Protein AF-A0AAJ1EY39-F1 (afdb_monomer)

Secondary structure (DSSP, 8-state):
--------------------------HHHHHHHHHHHHHHHTT--HHHHHHHHHHHHH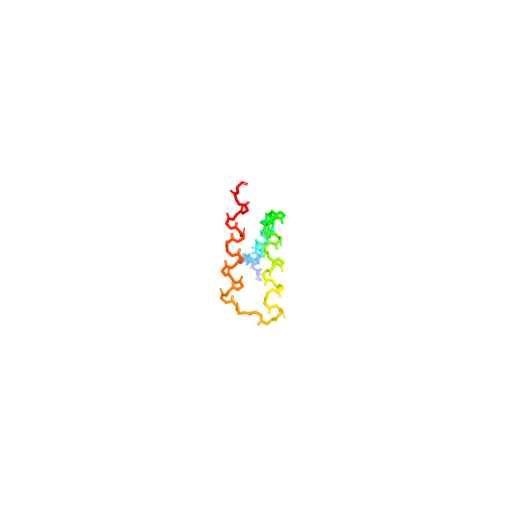HTT-

pLDDT: mean 74.51, std 19.82, range [38.16, 96.06]

Organism: NCBI:txid2919576

Nearest PDB structures (foldseek):
  8bqs-assembly1_BD  TM=5.295E-01  e=8.014E+00  Tetrahymena thermophila SB210
  7tgh-assembly1_T5  TM=5.176E-01  e=9.144E+00  Tetrahymena thermophila

Radius of gyration: 23.59 Å; Cα contacts (8 Å, |Δi|>4): 24; chains: 1; bounding box: 63×31×55 Å

Sequence (62 aa):
MKVKMLILGMSMIVGANFAPVSAALDSCSLSCMQKHNYCVESGGNEAVCEREYKACRAGCVQ

Structure (mmCIF, N/CA/C/O backbone):
data_AF-A0AAJ1EY39-F1
#
_entry.id   AF-A0AAJ1EY39-F1
#
loop_
_atom_site.group_PDB
_atom_site.id
_atom_site.type_symbol
_atom_site.label_atom_id
_atom_site.label_alt_id
_atom_site.label_comp_id
_atom_site.label_asym_id
_atom_site.label_entity_id
_atom_site.label_seq_id
_atom_site.pdbx_PDB_ins_code
_atom_site.Cartn_x
_atom_site.Cartn_y
_atom_site.Cartn_z
_atom_site.occupancy
_atom_site.B_iso_or_equiv
_atom_site.auth_seq_id
_atom_site.auth_comp_id
_atom_site.auth_asym_id
_atom_site.auth_atom_id
_atom_site.pdbx_PDB_model_num
ATOM 1 N N . MET A 1 1 ? 49.607 -19.913 38.507 1.00 38.16 1 MET A N 1
ATOM 2 C CA . MET A 1 1 ? 48.727 -20.606 37.538 1.00 38.16 1 MET A CA 1
ATOM 3 C C . MET A 1 1 ? 48.129 -19.554 36.616 1.00 38.16 1 MET A C 1
ATOM 5 O O . MET A 1 1 ? 47.646 -18.542 37.099 1.00 38.16 1 MET A O 1
ATOM 9 N N . LYS A 1 2 ? 48.305 -19.725 35.305 1.00 45.66 2 LYS A N 1
ATOM 10 C CA . LYS A 1 2 ? 48.098 -18.716 34.257 1.00 45.66 2 LYS A CA 1
ATOM 11 C C . LYS A 1 2 ? 46.719 -18.972 33.641 1.00 45.66 2 LYS A C 1
ATOM 13 O O . LYS A 1 2 ? 46.552 -19.981 32.959 1.00 45.66 2 LYS A O 1
ATOM 18 N N . VAL A 1 3 ? 45.725 -18.140 33.958 1.00 54.38 3 VAL A N 1
ATOM 19 C CA . VAL A 1 3 ? 44.356 -18.305 33.444 1.00 54.38 3 VAL A CA 1
ATOM 20 C C . VAL A 1 3 ? 44.390 -18.019 31.942 1.00 54.38 3 VAL A C 1
ATOM 22 O O . VAL A 1 3 ? 44.663 -16.899 31.517 1.00 54.38 3 VAL A O 1
ATOM 25 N N . LYS A 1 4 ? 44.218 -19.071 31.135 1.00 48.84 4 LYS A N 1
ATOM 26 C CA . LYS A 1 4 ? 44.144 -19.002 29.673 1.00 48.84 4 LYS A CA 1
ATOM 27 C C . LYS A 1 4 ? 42.874 -18.246 29.282 1.00 48.84 4 LYS A C 1
ATOM 29 O O . LYS A 1 4 ? 41.773 -18.741 29.487 1.00 48.84 4 LYS A O 1
ATOM 34 N N . MET A 1 5 ? 43.058 -17.063 28.710 1.00 56.53 5 MET A N 1
ATOM 35 C CA . MET A 1 5 ? 42.018 -16.264 28.076 1.00 56.53 5 MET A CA 1
ATOM 36 C C . MET A 1 5 ? 41.895 -16.702 26.614 1.00 56.53 5 MET A C 1
ATOM 38 O O . MET A 1 5 ? 42.676 -16.279 25.772 1.00 56.53 5 MET A O 1
ATOM 42 N N . LEU A 1 6 ? 40.971 -17.622 26.355 1.00 53.84 6 LEU A N 1
ATOM 43 C CA . LEU A 1 6 ? 40.554 -18.182 25.063 1.00 53.84 6 LEU A CA 1
ATOM 44 C C . LEU A 1 6 ? 39.116 -18.665 25.363 1.00 53.84 6 LEU A C 1
ATOM 46 O O . LEU A 1 6 ? 38.943 -19.406 26.322 1.00 53.84 6 LEU A O 1
ATOM 50 N N . ILE A 1 7 ? 38.035 -18.303 24.675 1.00 59.50 7 ILE A N 1
ATOM 51 C CA . ILE A 1 7 ? 37.866 -18.249 23.228 1.00 59.50 7 ILE A CA 1
ATOM 52 C C . ILE A 1 7 ? 36.408 -17.818 22.932 1.00 59.50 7 ILE A C 1
ATOM 54 O O . ILE A 1 7 ? 35.518 -18.153 23.704 1.00 59.50 7 ILE A O 1
ATOM 58 N N . LEU A 1 8 ? 36.219 -17.149 21.787 1.00 55.31 8 LEU A N 1
ATOM 59 C CA . LEU A 1 8 ? 35.008 -17.053 20.948 1.00 55.31 8 LEU A CA 1
ATOM 60 C C . LEU A 1 8 ? 33.731 -16.509 21.617 1.00 55.31 8 LEU A C 1
ATOM 62 O O . LEU A 1 8 ? 33.154 -17.088 22.520 1.00 55.31 8 LEU A O 1
ATOM 66 N N . GLY A 1 9 ? 33.191 -15.389 21.157 1.00 57.06 9 GLY A N 1
ATOM 67 C CA . GLY A 1 9 ? 32.716 -15.272 19.783 1.00 57.06 9 GLY A CA 1
ATOM 68 C C . GLY A 1 9 ? 31.194 -15.311 19.818 1.00 57.06 9 GLY A C 1
ATOM 69 O O . GLY A 1 9 ? 30.590 -16.309 19.450 1.00 57.06 9 GLY A O 1
ATOM 70 N N . MET A 1 10 ? 30.579 -14.226 20.289 1.00 53.78 10 MET A N 1
ATOM 71 C CA . MET A 1 10 ? 29.152 -14.006 20.091 1.00 53.78 10 MET A CA 1
ATOM 72 C C . MET A 1 10 ? 29.022 -12.922 19.030 1.00 53.78 10 MET A C 1
ATOM 74 O O . MET A 1 10 ? 29.104 -11.724 19.300 1.00 53.78 10 MET A O 1
ATOM 78 N N . SER A 1 11 ? 28.904 -13.394 17.795 1.00 59.00 11 SER A N 1
ATOM 79 C CA . SER A 1 11 ? 28.496 -12.634 16.628 1.00 59.00 11 SER A CA 1
ATOM 80 C C . SER A 1 11 ? 27.203 -11.878 16.925 1.00 59.00 11 SER A C 1
ATOM 82 O O . SER A 1 11 ? 26.113 -12.397 16.716 1.00 59.00 11 SER A O 1
ATOM 84 N N . MET A 1 12 ? 27.305 -10.623 17.349 1.00 53.34 12 MET A N 1
ATOM 85 C CA . MET A 1 12 ? 26.250 -9.650 17.087 1.00 53.34 12 MET A CA 1
ATOM 86 C C . MET A 1 12 ? 26.529 -9.032 15.723 1.00 53.34 12 MET A C 1
ATOM 88 O O . MET A 1 12 ? 26.779 -7.840 15.580 1.00 53.34 12 MET A O 1
ATOM 92 N N . ILE A 1 13 ? 26.475 -9.885 14.696 1.00 62.16 13 ILE A N 1
ATOM 93 C CA . ILE A 1 13 ? 26.097 -9.427 13.369 1.00 62.16 13 ILE A CA 1
ATOM 94 C C . ILE A 1 13 ? 24.610 -9.113 13.518 1.00 62.16 13 ILE A C 1
ATOM 96 O O . ILE A 1 13 ? 23.747 -9.925 13.195 1.00 62.16 13 ILE A O 1
ATOM 100 N N . VAL A 1 14 ? 24.303 -7.917 14.027 1.00 54.56 14 VAL A N 1
ATOM 101 C CA . VAL A 1 14 ? 23.073 -7.228 13.647 1.00 54.56 14 VAL A CA 1
ATOM 102 C C . VAL A 1 14 ? 23.290 -6.854 12.187 1.00 54.56 14 VAL A C 1
ATOM 104 O O . VAL A 1 14 ? 23.529 -5.711 11.817 1.00 54.56 14 VAL A O 1
ATOM 107 N N . GLY A 1 15 ? 23.249 -7.886 11.344 1.00 50.00 15 GLY A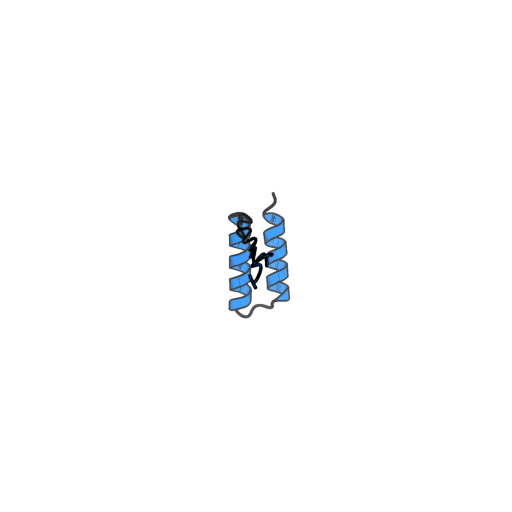 N 1
ATOM 108 C CA . GLY A 1 15 ? 22.897 -7.797 9.948 1.00 50.00 15 GLY A CA 1
ATOM 109 C C . GLY A 1 15 ? 21.430 -7.443 9.945 1.00 50.00 15 GLY A C 1
ATOM 110 O O . GLY A 1 15 ? 20.574 -8.242 9.574 1.00 50.00 15 GLY A O 1
ATOM 111 N N . ALA A 1 16 ? 21.141 -6.232 10.405 1.00 53.34 16 ALA A N 1
ATOM 112 C CA . ALA A 1 16 ? 20.027 -5.516 9.889 1.00 53.34 16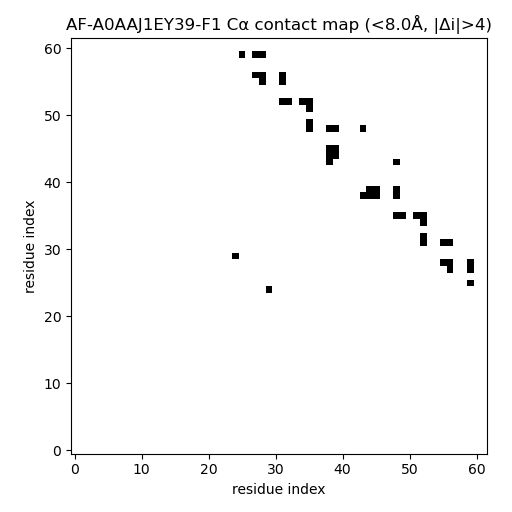 ALA A CA 1
ATOM 113 C C . ALA A 1 16 ? 20.319 -5.409 8.396 1.00 53.34 16 ALA A C 1
ATOM 115 O O . ALA A 1 16 ? 21.002 -4.515 7.901 1.00 53.34 16 ALA A O 1
ATOM 116 N N . ASN A 1 17 ? 19.781 -6.389 7.682 1.00 48.78 17 ASN A N 1
ATOM 117 C CA . ASN A 1 17 ? 19.169 -6.155 6.405 1.00 48.78 17 ASN A CA 1
ATOM 118 C C . ASN A 1 17 ? 18.095 -5.079 6.639 1.00 48.78 17 ASN A C 1
ATOM 120 O O . ASN A 1 17 ? 16.904 -5.323 6.501 1.00 48.78 17 ASN A O 1
ATOM 124 N N . PHE A 1 18 ? 18.530 -3.848 6.914 1.00 51.84 18 PHE A N 1
ATOM 125 C CA . PHE A 1 18 ? 18.009 -2.709 6.201 1.00 51.84 18 PHE A CA 1
ATOM 126 C C . PHE A 1 18 ? 18.450 -2.947 4.749 1.00 51.84 18 PHE A C 1
ATOM 128 O O . PHE A 1 18 ? 19.318 -2.270 4.210 1.00 51.84 18 PHE A O 1
ATOM 135 N N . ALA A 1 19 ? 17.860 -3.965 4.105 1.00 48.66 19 ALA A N 1
ATOM 136 C CA . ALA A 1 19 ? 17.489 -3.778 2.727 1.00 48.66 19 ALA A CA 1
ATOM 137 C C . ALA A 1 19 ? 16.734 -2.459 2.809 1.00 48.66 19 ALA A C 1
ATOM 139 O O . ALA A 1 19 ? 15.736 -2.396 3.544 1.00 48.66 19 ALA A O 1
ATOM 140 N N . PRO A 1 20 ? 17.264 -1.364 2.243 1.00 46.47 20 PRO A N 1
ATOM 141 C CA . PRO A 1 20 ? 16.439 -0.192 2.182 1.00 46.47 20 PRO A CA 1
ATOM 142 C C . PRO A 1 20 ? 15.168 -0.714 1.521 1.00 46.47 20 PRO A C 1
ATOM 144 O O . PRO A 1 20 ? 15.231 -1.434 0.517 1.00 46.47 20 PRO A O 1
ATOM 147 N N . VAL A 1 21 ? 14.004 -0.402 2.080 1.00 49.94 21 VAL A N 1
ATOM 148 C CA . VAL A 1 21 ? 12.754 -0.498 1.326 1.00 49.94 21 VAL A CA 1
ATOM 149 C C . VAL A 1 21 ? 12.808 0.592 0.238 1.00 49.94 21 VAL A C 1
ATOM 151 O O . VAL A 1 21 ? 11.917 1.400 0.069 1.00 49.94 21 VAL A O 1
ATOM 154 N N . SER A 1 22 ? 13.909 0.637 -0.510 1.00 47.25 22 SER A N 1
ATOM 155 C CA . SER A 1 22 ? 14.023 1.015 -1.895 1.00 47.25 22 SER A CA 1
ATOM 156 C C . SER A 1 22 ? 13.568 -0.189 -2.720 1.00 47.25 22 SER A C 1
ATOM 158 O O . SER A 1 22 ? 14.216 -0.587 -3.681 1.00 47.25 22 SER A O 1
ATOM 160 N N . ALA A 1 23 ? 12.398 -0.751 -2.398 1.00 50.59 23 ALA A N 1
ATOM 161 C CA . ALA A 1 23 ? 11.497 -0.989 -3.506 1.00 50.59 23 ALA A CA 1
ATOM 162 C C . ALA A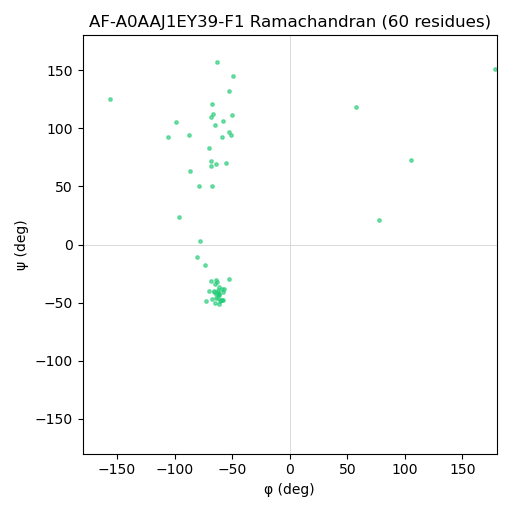 1 23 ? 11.322 0.411 -4.087 1.00 50.59 23 ALA A C 1
ATOM 164 O O . ALA A 1 23 ? 10.786 1.278 -3.401 1.00 50.59 23 ALA A O 1
ATOM 165 N N . ALA A 1 24 ? 11.931 0.688 -5.238 1.00 51.75 24 ALA A N 1
ATOM 166 C CA . ALA A 1 24 ? 11.661 1.911 -5.964 1.00 51.75 24 ALA A CA 1
ATOM 167 C C . ALA A 1 24 ? 10.140 1.954 -6.130 1.00 51.75 24 ALA A C 1
ATOM 169 O O . ALA A 1 24 ? 9.589 1.233 -6.962 1.00 51.75 24 ALA A O 1
ATOM 170 N N . LEU A 1 25 ? 9.441 2.675 -5.246 1.00 57.38 25 LEU A N 1
ATOM 171 C CA . LEU A 1 25 ? 8.035 2.943 -5.444 1.00 57.38 25 LEU A CA 1
ATOM 172 C C . LEU A 1 25 ? 8.030 3.793 -6.696 1.00 57.38 25 LEU A C 1
ATOM 174 O O . LEU A 1 25 ? 8.411 4.962 -6.664 1.00 57.38 25 LEU A O 1
ATOM 178 N N . ASP A 1 26 ? 7.666 3.157 -7.804 1.00 71.38 26 ASP A N 1
ATOM 179 C CA . ASP A 1 26 ? 7.377 3.863 -9.031 1.00 71.38 26 ASP A CA 1
ATOM 180 C C . ASP A 1 26 ? 6.412 5.014 -8.701 1.00 71.38 26 ASP A C 1
ATOM 182 O O . ASP A 1 26 ? 5.560 4.877 -7.810 1.00 71.38 26 ASP A O 1
ATOM 186 N N . SER A 1 27 ? 6.547 6.155 -9.382 1.00 82.31 27 SER A N 1
ATOM 187 C CA . SER A 1 27 ? 5.699 7.327 -9.110 1.00 82.31 27 SER A CA 1
ATOM 188 C C . SER A 1 27 ? 4.206 6.967 -9.154 1.00 82.31 27 SER A C 1
ATOM 190 O O . SER A 1 27 ? 3.412 7.515 -8.385 1.00 8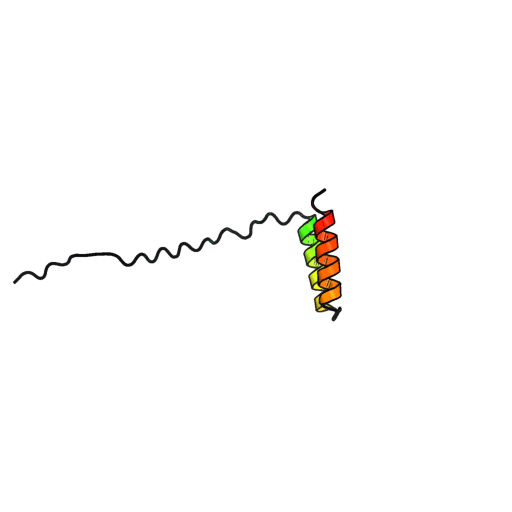2.31 27 SER A O 1
ATOM 192 N N . CYS A 1 28 ? 3.832 5.971 -9.965 1.00 86.06 28 CYS A N 1
ATOM 193 C CA . CYS A 1 28 ? 2.497 5.392 -9.986 1.00 86.06 28 CYS A CA 1
ATOM 194 C C . CYS A 1 28 ? 2.136 4.683 -8.669 1.00 86.06 28 CYS A C 1
ATOM 196 O O . CYS A 1 28 ? 1.107 4.983 -8.060 1.00 86.06 28 CYS A O 1
ATOM 198 N N . SER A 1 29 ? 3.004 3.797 -8.169 1.00 86.56 29 SER A N 1
ATOM 199 C CA . SER A 1 29 ? 2.781 3.078 -6.904 1.00 86.56 29 SER A CA 1
ATOM 200 C C . SER A 1 29 ? 2.672 4.031 -5.709 1.00 86.56 29 SER A C 1
ATOM 202 O O . SER A 1 29 ? 1.843 3.814 -4.822 1.00 86.56 29 SER A O 1
ATOM 204 N N . LEU A 1 30 ? 3.453 5.116 -5.704 1.00 88.38 30 LEU A N 1
ATOM 205 C CA . LEU A 1 30 ? 3.374 6.158 -4.679 1.00 88.38 30 LEU A CA 1
ATOM 206 C C . LEU A 1 30 ? 2.030 6.905 -4.724 1.00 88.38 30 LEU A C 1
ATOM 208 O O . LEU A 1 30 ? 1.451 7.203 -3.680 1.00 88.38 30 LEU A O 1
ATOM 212 N N . SER A 1 31 ? 1.507 7.188 -5.922 1.00 90.31 31 SER A N 1
ATOM 213 C CA . SER A 1 31 ? 0.192 7.819 -6.093 1.00 90.31 31 SER A CA 1
ATOM 214 C C . SER A 1 31 ? -0.944 6.908 -5.610 1.00 90.31 31 SER A C 1
ATOM 216 O O . SER A 1 31 ? -1.849 7.357 -4.903 1.00 90.31 31 SER A O 1
ATOM 218 N N . CYS A 1 32 ? -0.860 5.604 -5.896 1.00 93.19 32 CYS A N 1
ATOM 219 C CA . CYS A 1 32 ? -1.814 4.613 -5.393 1.00 93.19 32 CYS A CA 1
ATOM 220 C C . CYS A 1 32 ? -1.819 4.534 -3.863 1.00 93.19 32 CYS A C 1
ATOM 222 O O . CYS A 1 32 ? -2.884 4.473 -3.250 1.00 93.19 32 CYS A O 1
ATOM 224 N N . MET A 1 33 ? -0.638 4.567 -3.242 1.00 91.81 33 MET A N 1
ATOM 225 C CA . MET A 1 33 ? -0.506 4.577 -1.786 1.00 91.81 33 MET A CA 1
ATOM 226 C C . MET A 1 33 ? -1.114 5.845 -1.169 1.00 91.81 33 MET A C 1
ATOM 228 O O . MET A 1 33 ? -1.835 5.756 -0.182 1.00 91.81 33 MET A O 1
ATOM 232 N N . GLN A 1 34 ? -0.891 7.020 -1.766 1.00 93.69 34 GLN A N 1
ATOM 233 C CA . GLN A 1 34 ? -1.497 8.268 -1.282 1.00 93.69 34 GLN A CA 1
ATOM 234 C C . GLN A 1 34 ? -3.027 8.232 -1.346 1.00 93.69 34 GLN A C 1
ATOM 236 O O . GLN A 1 34 ? -3.689 8.630 -0.390 1.00 93.69 34 GLN A O 1
ATOM 241 N N . LYS A 1 35 ? -3.602 7.702 -2.436 1.00 92.19 35 LYS A N 1
ATOM 242 C CA . LYS A 1 35 ? -5.058 7.514 -2.542 1.00 92.19 35 LYS A CA 1
ATOM 243 C C . LYS A 1 35 ? -5.599 6.548 -1.492 1.00 92.19 35 LYS A C 1
ATOM 245 O O . LYS A 1 35 ? -6.670 6.791 -0.944 1.00 92.19 35 LYS A O 1
ATOM 250 N N . HIS A 1 36 ? -4.864 5.473 -1.213 1.00 94.44 36 HIS A N 1
ATOM 251 C CA . HIS A 1 36 ? -5.224 4.524 -0.167 1.00 94.44 36 HIS A CA 1
ATOM 252 C C . HIS A 1 36 ? -5.253 5.190 1.212 1.00 94.44 36 HIS A C 1
ATOM 254 O O . HIS A 1 36 ? -6.273 5.117 1.891 1.00 94.44 36 HIS A O 1
ATOM 260 N N . ASN A 1 37 ? -4.182 5.902 1.579 1.00 94.12 37 ASN A N 1
ATOM 261 C CA . ASN A 1 37 ? -4.096 6.611 2.856 1.00 94.12 37 ASN A CA 1
ATOM 262 C C . ASN A 1 37 ? -5.230 7.626 3.002 1.00 94.12 37 ASN A C 1
ATOM 264 O O . ASN A 1 37 ? -5.964 7.572 3.979 1.00 94.12 37 ASN A O 1
ATOM 268 N N . TYR A 1 38 ? -5.472 8.450 1.978 1.00 95.88 38 TYR A N 1
ATOM 269 C CA . TYR A 1 38 ? -6.580 9.405 1.994 1.00 95.88 38 TYR A CA 1
ATOM 270 C C . TYR A 1 38 ? -7.949 8.730 2.191 1.00 95.88 38 TYR A C 1
ATOM 272 O O . TYR A 1 38 ? -8.789 9.238 2.935 1.00 95.88 38 TYR A O 1
ATOM 280 N N . CYS A 1 39 ? -8.178 7.582 1.544 1.00 95.75 39 CYS A N 1
ATOM 281 C CA . CYS A 1 39 ? -9.411 6.807 1.684 1.00 95.75 39 CYS A CA 1
ATOM 282 C C . CYS A 1 39 ? -9.613 6.322 3.126 1.00 95.75 39 CYS A C 1
ATOM 284 O O . CYS A 1 39 ? -10.698 6.495 3.678 1.00 95.75 39 CYS A O 1
ATOM 286 N N . VAL A 1 40 ? -8.566 5.774 3.750 1.00 95.50 40 VAL A N 1
ATOM 287 C CA . VAL A 1 40 ? -8.603 5.298 5.141 1.00 95.50 40 VAL A CA 1
ATOM 288 C C . V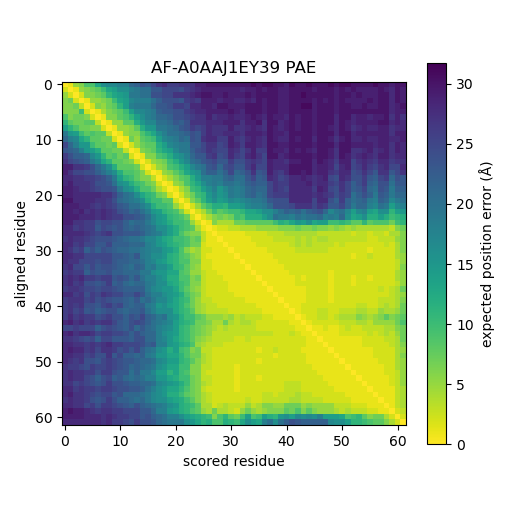AL A 1 40 ? -8.763 6.468 6.119 1.00 95.50 40 VAL A C 1
ATOM 290 O O . VAL A 1 40 ? -9.639 6.435 6.979 1.00 95.50 40 VAL A O 1
ATOM 293 N N . GLU A 1 41 ? -7.986 7.541 5.951 1.00 95.06 41 GLU A N 1
ATOM 294 C CA . GLU A 1 41 ? -8.017 8.731 6.815 1.00 95.06 41 GLU A CA 1
ATOM 295 C C . GLU A 1 41 ? -9.358 9.475 6.755 1.00 95.06 41 GLU A C 1
ATOM 297 O O . GLU A 1 41 ? -9.798 10.046 7.752 1.00 95.06 41 GLU A O 1
ATOM 302 N N . SER A 1 42 ? -10.051 9.422 5.615 1.00 94.56 42 SER A N 1
ATOM 303 C CA . SER A 1 42 ? -11.393 10.000 5.454 1.00 94.56 42 SER A CA 1
ATOM 304 C C . SER A 1 42 ? -12.507 9.140 6.074 1.00 94.56 42 SER A C 1
ATOM 306 O O . SER A 1 42 ? -13.683 9.478 5.941 1.00 94.56 42 SER A O 1
ATOM 308 N N . GLY A 1 43 ? -12.170 8.022 6.728 1.00 93.94 43 GLY A N 1
ATOM 309 C CA . GLY A 1 43 ? -13.139 7.079 7.293 1.00 93.94 43 GLY A CA 1
ATOM 310 C C . GLY A 1 43 ? -13.779 6.158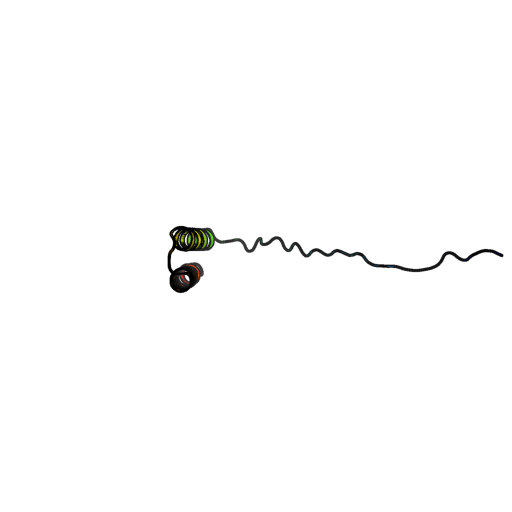 6.251 1.00 93.94 43 GLY A C 1
ATOM 311 O O . GLY A 1 43 ? -14.870 5.628 6.474 1.00 93.94 43 GLY A O 1
ATOM 312 N N . GLY A 1 44 ? -13.131 5.981 5.097 1.00 93.38 44 GLY A N 1
ATOM 313 C CA . GLY A 1 44 ? -13.547 5.024 4.080 1.00 93.38 44 GLY A CA 1
ATOM 314 C C . GLY A 1 44 ? -13.489 3.583 4.591 1.00 93.38 44 GLY A C 1
ATOM 315 O O . GLY A 1 44 ? -12.766 3.248 5.528 1.00 93.38 44 GLY A O 1
ATOM 316 N N . ASN A 1 45 ? -14.263 2.698 3.963 1.00 96.06 45 ASN A N 1
ATOM 317 C CA . ASN A 1 45 ? -14.230 1.280 4.302 1.00 96.06 45 ASN A CA 1
ATOM 318 C C . ASN A 1 45 ? -12.874 0.676 3.907 1.00 96.06 45 ASN A C 1
ATOM 320 O O . ASN A 1 45 ? -12.525 0.665 2.727 1.00 96.06 45 ASN A O 1
ATOM 324 N N . GLU A 1 46 ? -12.150 0.119 4.876 1.00 91.06 46 GLU A N 1
ATOM 325 C CA . GLU A 1 46 ? -10.789 -0.389 4.673 1.00 91.06 46 GLU A CA 1
ATOM 326 C C . GLU A 1 46 ? -10.697 -1.456 3.568 1.00 91.06 46 GLU A C 1
ATOM 328 O O . GLU A 1 46 ? -9.791 -1.408 2.737 1.00 91.06 46 GLU A O 1
ATOM 333 N N . ALA A 1 47 ? -11.688 -2.348 3.454 1.00 94.75 47 ALA A N 1
ATOM 334 C CA . ALA A 1 47 ? -11.718 -3.367 2.402 1.00 94.75 47 ALA A CA 1
ATOM 335 C C . ALA A 1 47 ? -11.936 -2.769 1.000 1.00 94.75 47 ALA A C 1
ATOM 337 O O . ALA A 1 47 ? -11.437 -3.305 0.005 1.00 94.75 47 ALA A O 1
ATOM 338 N N . VAL A 1 48 ? -12.666 -1.654 0.904 1.00 94.12 48 VAL A N 1
ATOM 339 C CA . VAL A 1 48 ? -12.817 -0.897 -0.348 1.00 94.12 48 VAL A CA 1
ATOM 340 C C . VAL A 1 48 ? -11.516 -0.167 -0.666 1.00 94.12 48 VAL A C 1
ATOM 342 O O . VAL A 1 48 ? -10.997 -0.316 -1.770 1.00 94.12 48 VAL A O 1
ATOM 345 N N . CYS A 1 49 ? -10.935 0.540 0.306 1.00 94.94 49 CYS A N 1
ATOM 346 C CA . CYS A 1 49 ? -9.670 1.251 0.132 1.00 94.94 49 CYS A CA 1
ATOM 347 C C . CYS A 1 49 ? -8.527 0.303 -0.280 1.00 94.94 49 CYS A C 1
ATOM 349 O O . CYS A 1 49 ? -7.691 0.667 -1.109 1.00 94.94 49 CYS A O 1
ATOM 351 N N . GLU A 1 50 ? -8.477 -0.918 0.262 1.00 94.88 50 GLU A N 1
ATOM 352 C CA . GLU A 1 50 ? -7.480 -1.929 -0.106 1.00 94.88 50 GLU A CA 1
ATOM 353 C C . GLU A 1 50 ? -7.710 -2.485 -1.522 1.00 94.88 50 GLU A C 1
ATOM 355 O O . GLU A 1 50 ? -6.755 -2.678 -2.282 1.00 94.88 50 GLU A O 1
ATOM 360 N N . ARG A 1 51 ? -8.971 -2.716 -1.916 1.00 95.44 51 ARG A N 1
ATOM 361 C CA . ARG A 1 51 ? -9.315 -3.157 -3.278 1.00 95.44 51 ARG A CA 1
ATOM 362 C C . ARG A 1 51 ? -8.881 -2.126 -4.319 1.00 95.44 51 ARG A C 1
ATOM 364 O O . ARG A 1 51 ? -8.232 -2.496 -5.296 1.00 95.44 51 ARG A O 1
ATOM 371 N N . GLU A 1 52 ? -9.206 -0.857 -4.092 1.00 92.81 52 GLU A N 1
ATOM 372 C CA . GLU A 1 52 ? -8.838 0.256 -4.975 1.00 92.81 52 GLU A CA 1
ATOM 373 C C . GLU A 1 52 ? -7.314 0.416 -5.067 1.00 92.81 52 GLU A C 1
ATOM 375 O O . GLU A 1 52 ? -6.766 0.590 -6.155 1.00 92.81 52 GLU A O 1
ATOM 380 N N . TYR A 1 53 ? -6.602 0.269 -3.946 1.00 93.44 53 TYR A N 1
ATOM 381 C CA . TYR A 1 53 ? -5.138 0.267 -3.923 1.00 93.44 53 TYR A CA 1
ATOM 382 C C . TYR A 1 53 ? -4.541 -0.860 -4.776 1.00 93.44 53 TYR A C 1
ATOM 384 O O . TYR A 1 53 ? -3.654 -0.611 -5.596 1.00 93.44 53 TYR A O 1
ATOM 392 N N . LYS A 1 54 ? -5.044 -2.093 -4.623 1.00 91.75 54 LYS A N 1
ATOM 393 C CA . LYS A 1 54 ? -4.608 -3.258 -5.410 1.00 91.75 54 LYS A CA 1
ATOM 394 C C . LYS A 1 54 ? -4.879 -3.064 -6.903 1.00 91.75 54 LYS A C 1
ATOM 396 O O . LYS A 1 54 ? -3.996 -3.344 -7.709 1.00 91.75 54 LYS A O 1
ATOM 401 N N . ALA A 1 55 ? -6.055 -2.549 -7.264 1.00 92.50 55 ALA A N 1
ATOM 402 C CA . ALA A 1 55 ? -6.408 -2.245 -8.650 1.00 92.50 55 ALA A CA 1
ATOM 403 C C . ALA A 1 55 ? -5.504 -1.151 -9.245 1.00 92.50 55 ALA A C 1
ATOM 405 O O . ALA A 1 55 ? -4.957 -1.325 -10.332 1.00 92.50 55 ALA A O 1
ATOM 406 N N . CYS A 1 56 ? -5.275 -0.066 -8.501 1.00 91.56 56 CYS A N 1
ATOM 407 C CA . CYS A 1 56 ? -4.377 1.015 -8.899 1.00 91.56 56 CYS A CA 1
ATOM 408 C C . CYS A 1 56 ? -2.951 0.494 -9.136 1.00 91.56 56 CYS A C 1
ATOM 410 O O . CYS A 1 56 ? -2.364 0.739 -10.188 1.00 91.56 56 CYS A O 1
ATOM 412 N N . ARG A 1 57 ? -2.417 -0.309 -8.205 1.00 88.94 57 ARG A N 1
ATOM 413 C CA . ARG A 1 57 ? -1.084 -0.909 -8.337 1.00 88.94 57 ARG A CA 1
ATOM 414 C C . ARG A 1 57 ? -0.962 -1.899 -9.489 1.00 88.94 57 ARG A C 1
ATOM 416 O O . ARG A 1 57 ? 0.107 -1.967 -10.087 1.00 88.94 57 ARG A O 1
ATOM 423 N N . ALA A 1 58 ? -2.017 -2.649 -9.803 1.00 88.81 58 ALA A N 1
ATOM 424 C C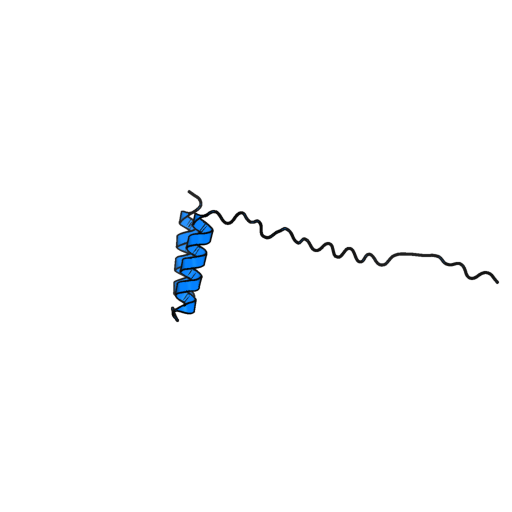A . ALA A 1 58 ? -2.024 -3.550 -10.953 1.00 88.81 58 ALA A CA 1
ATOM 425 C C . ALA A 1 58 ? -1.873 -2.785 -12.280 1.00 88.81 58 ALA A C 1
ATOM 427 O O . ALA A 1 58 ? -1.229 -3.284 -13.198 1.00 88.81 58 ALA A O 1
ATOM 428 N N . GLY A 1 59 ? -2.397 -1.556 -12.360 1.00 84.75 59 GLY A N 1
ATOM 429 C CA . GLY A 1 59 ? -2.244 -0.683 -13.526 1.00 84.75 59 GLY A CA 1
ATOM 430 C C . GLY A 1 59 ? -0.853 -0.060 -13.690 1.00 84.75 59 GLY A C 1
ATOM 431 O O . GLY A 1 59 ? -0.535 0.381 -14.790 1.00 84.75 59 GLY A O 1
ATOM 432 N N . CYS A 1 60 ? -0.027 -0.044 -12.635 1.00 80.81 60 CYS A N 1
ATOM 433 C CA . CYS A 1 60 ? 1.308 0.568 -12.638 1.00 80.81 60 CYS A CA 1
ATOM 434 C C . CYS A 1 60 ? 2.413 -0.293 -13.273 1.00 80.81 60 CYS A C 1
ATOM 436 O O . CYS A 1 60 ? 3.524 0.193 -13.436 1.00 80.81 60 CYS A O 1
ATOM 438 N N . VAL A 1 61 ? 2.156 -1.571 -13.569 1.00 65.00 61 VAL A N 1
ATOM 439 C CA . VAL A 1 61 ? 3.156 -2.513 -14.124 1.00 65.00 61 VAL A CA 1
ATOM 440 C C . VAL A 1 61 ? 3.058 -2.599 -15.659 1.00 65.00 61 VAL A C 1
ATOM 442 O O . VAL A 1 61 ? 3.411 -3.619 -16.245 1.00 65.00 61 VAL A O 1
ATOM 445 N N . GLN A 1 62 ? 2.524 -1.559 -16.306 1.00 51.19 62 GLN A N 1
ATOM 446 C CA . GLN A 1 62 ? 2.381 -1.472 -17.763 1.00 51.19 62 GLN A CA 1
ATOM 447 C C . GLN A 1 62 ? 3.485 -0.628 -18.386 1.00 51.19 62 GLN A C 1
ATOM 449 O O . GLN A 1 62 ? 3.742 0.474 -17.854 1.00 51.19 62 GLN A O 1
#

Mean predicted aligned error: 14.58 Å

Foldseek 3Di:
DDPDDDDDDDDPPPPPPCPPVPPVCDPQLVVLVVQLVVCVVVVHDNVVSVVSSVVSVVVVVD

Solvent-accessible surface area (backbone atoms only — not comparable to full-atom values): 3972 Å² total; per-residue (Å²): 137,82,84,78,88,77,80,86,85,80,83,78,72,78,71,69,76,69,63,66,85,68,64,76,65,47,74,55,44,49,51,28,50,51,54,26,49,53,32,47,77,72,70,42,58,61,73,56,31,51,50,53,29,54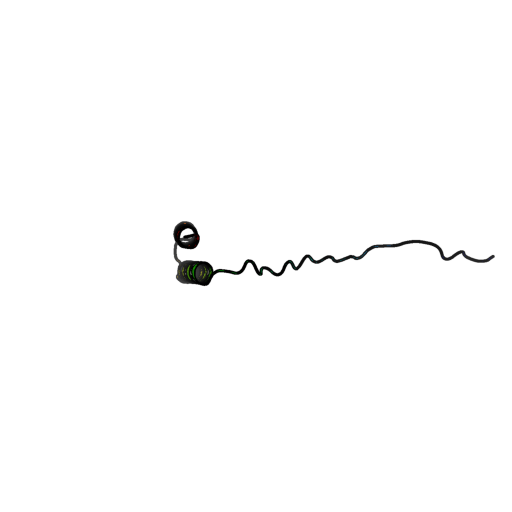,54,47,44,63,64,56,81,114